Protein AF-A0A3D3IWF7-F1 (afdb_monomer_lite)

Foldseek 3Di:
DVVVVVVVVVVVLVVLQVVLLPDQLVVLLQVQLVVQLVVVCVDPCVVVQLVVCCVPPVVPNVCSNVVSSNVRSNVRNCSSNVSVVVQLVVVHRVRDDDDPPVVVVVVCVVVVHDDDD

pLDDT: mean 93.27, std 8.04,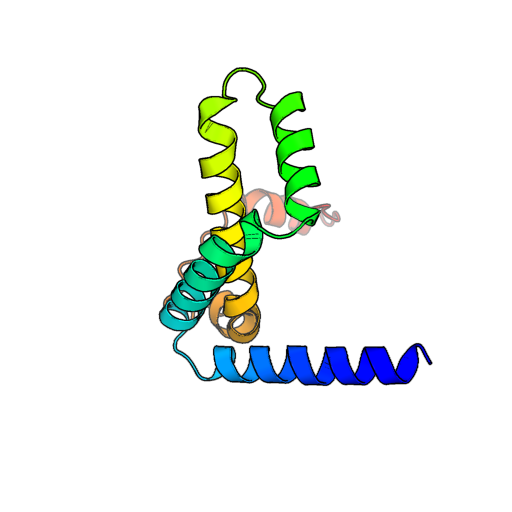 range [57.75, 98.75]

Sequence (117 aa):
MQSLSNILVFILVRTIFFVFEMMPLRMASDVGGFLLKNIGPLLPISKVARDNLQKILPERAQEHGKIIRGMWENFGRTFAEYPHLKGIAAGKAGAKVEIIGLENFHTFRDMGKGGLV

Secondary structure (DSSP, 8-state):
-HHHHHHHHHHHHHHHHHHHHTS-HHHHHHHHHHHHHHHGGGSTTHHHHHHHHHHH-GGGGGGHHHHHHHHHHHHHHHHHHGGGHHHHHTT-TT-----TTHHHHHHHHHTT-----

Radius of gyration: 18.75 Å; chains: 1; bounding box: 45×39×46 Å

Structure (mmCIF, N/CA/C/O backbone):
data_AF-A0A3D3IWF7-F1
#
_entry.id   AF-A0A3D3IWF7-F1
#
loop_
_atom_site.group_PDB
_atom_site.id
_atom_site.type_symbol
_atom_site.label_atom_id
_atom_site.label_alt_id
_atom_site.label_comp_id
_atom_site.label_asym_id
_atom_site.label_entity_id
_atom_site.label_seq_id
_atom_site.pdbx_PDB_ins_code
_atom_site.Cartn_x
_atom_site.Cartn_y
_atom_site.Cartn_z
_atom_site.occupancy
_atom_site.B_iso_or_equiv
_atom_site.auth_seq_id
_atom_site.auth_comp_id
_atom_site.auth_asym_id
_atom_site.auth_atom_id
_atom_site.pdbx_PDB_model_num
ATOM 1 N N . MET A 1 1 ? 23.503 1.473 20.267 1.00 57.75 1 MET A N 1
ATOM 2 C CA . MET A 1 1 ? 22.355 0.535 20.338 1.00 57.75 1 MET A CA 1
ATOM 3 C C . MET A 1 1 ? 21.420 0.599 19.128 1.00 57.75 1 MET A C 1
ATOM 5 O O . MET A 1 1 ? 20.940 -0.453 18.733 1.00 57.75 1 MET A O 1
ATOM 9 N N . GLN A 1 2 ? 21.183 1.762 18.500 1.00 64.62 2 GLN A N 1
ATOM 10 C CA . GLN A 1 2 ? 20.319 1.842 17.305 1.00 64.62 2 GLN A CA 1
ATOM 11 C C . GLN A 1 2 ? 20.856 1.051 16.091 1.00 64.62 2 GLN A C 1
ATOM 13 O O . GLN A 1 2 ? 20.067 0.443 15.377 1.00 64.62 2 GLN A O 1
ATOM 18 N N . SER A 1 3 ? 22.180 0.964 15.887 1.00 73.62 3 SER A N 1
ATOM 19 C CA . SER A 1 3 ? 22.739 0.250 14.722 1.00 73.62 3 SER A CA 1
ATOM 20 C C . SER A 1 3 ? 22.496 -1.265 14.745 1.00 73.62 3 SER A C 1
ATOM 22 O O . SER A 1 3 ? 22.166 -1.831 13.710 1.00 73.62 3 SER A O 1
ATOM 24 N N . LEU A 1 4 ? 22.595 -1.919 15.910 1.00 80.81 4 LEU A N 1
ATOM 25 C CA . LEU A 1 4 ? 22.392 -3.369 16.029 1.00 80.81 4 LEU A CA 1
ATOM 26 C C . LEU A 1 4 ? 20.927 -3.755 15.767 1.00 80.81 4 LEU A C 1
ATOM 28 O O . LEU A 1 4 ? 20.662 -4.707 15.041 1.00 80.81 4 LEU A O 1
ATOM 32 N N . SER A 1 5 ? 19.982 -2.967 16.292 1.00 88.00 5 SER A N 1
ATOM 33 C CA . SER A 1 5 ? 18.548 -3.134 16.015 1.00 88.00 5 SER A CA 1
ATOM 34 C C . SER A 1 5 ? 18.243 -2.984 14.520 1.00 88.00 5 SER A C 1
ATOM 36 O O . SER A 1 5 ? 17.556 -3.817 13.934 1.00 88.00 5 SER A O 1
ATOM 38 N N . ASN A 1 6 ? 18.832 -1.976 13.871 1.00 93.00 6 ASN A N 1
ATOM 39 C CA . ASN A 1 6 ? 18.633 -1.742 12.441 1.00 93.00 6 ASN A CA 1
ATOM 40 C C . ASN A 1 6 ? 19.187 -2.887 11.583 1.00 93.00 6 ASN A C 1
ATOM 42 O O . ASN A 1 6 ? 18.551 -3.270 10.605 1.00 93.00 6 ASN A O 1
ATOM 46 N N . ILE A 1 7 ? 20.333 -3.464 11.959 1.00 95.69 7 ILE A N 1
ATOM 47 C CA . ILE A 1 7 ? 20.902 -4.632 11.271 1.00 95.69 7 ILE A CA 1
ATOM 48 C C . ILE A 1 7 ? 19.968 -5.839 11.400 1.00 95.69 7 ILE A C 1
ATOM 50 O O . ILE A 1 7 ? 19.719 -6.524 10.411 1.00 95.69 7 ILE A O 1
ATOM 54 N N . LEU A 1 8 ? 19.401 -6.080 12.585 1.00 95.88 8 LEU A N 1
ATOM 55 C CA . LEU A 1 8 ? 18.447 -7.174 12.788 1.00 95.88 8 LEU A CA 1
ATOM 56 C C . LEU A 1 8 ? 17.179 -6.988 11.948 1.00 95.88 8 LEU A C 1
ATOM 58 O O . LEU A 1 8 ? 16.755 -7.921 11.267 1.00 95.88 8 LEU A O 1
ATOM 62 N N . VAL A 1 9 ? 16.607 -5.781 11.943 1.00 95.38 9 VAL A N 1
ATOM 63 C CA . VAL A 1 9 ? 15.442 -5.453 11.105 1.00 95.38 9 VAL A CA 1
ATOM 64 C C . VAL A 1 9 ? 15.775 -5.627 9.625 1.00 95.38 9 VAL A C 1
ATOM 66 O O . VAL A 1 9 ? 14.990 -6.219 8.889 1.00 95.38 9 VAL A O 1
ATOM 69 N N . PHE A 1 10 ? 16.951 -5.173 9.189 1.00 96.00 10 PHE A N 1
ATOM 70 C CA . PHE A 1 10 ? 17.409 -5.343 7.814 1.00 96.00 10 PHE A CA 1
ATOM 71 C C . PHE A 1 10 ? 17.496 -6.822 7.419 1.00 96.00 10 PHE A C 1
ATOM 73 O O . PHE A 1 10 ? 16.938 -7.209 6.393 1.00 96.00 10 PHE A O 1
ATOM 80 N N . ILE A 1 11 ? 18.145 -7.656 8.239 1.00 97.44 11 ILE A N 1
ATOM 81 C CA . ILE A 1 11 ? 18.274 -9.098 7.987 1.00 97.44 11 ILE A CA 1
ATOM 82 C C . ILE A 1 11 ? 16.889 -9.748 7.912 1.00 97.44 11 ILE A C 1
ATOM 84 O O . ILE A 1 11 ? 16.620 -10.522 6.990 1.00 97.44 11 ILE A O 1
ATOM 88 N N . LEU A 1 12 ? 15.992 -9.405 8.839 1.00 96.62 12 LEU A N 1
ATOM 89 C CA . LEU A 1 12 ? 14.627 -9.921 8.863 1.00 96.62 12 LEU A CA 1
ATOM 90 C C . LEU A 1 12 ? 13.869 -9.564 7.578 1.00 96.62 12 LEU A C 1
ATOM 92 O O . LEU A 1 12 ? 13.359 -10.455 6.899 1.00 96.62 12 LEU A O 1
ATOM 96 N N . VAL A 1 13 ? 13.832 -8.282 7.208 1.00 96.25 13 VAL A N 1
ATOM 97 C CA . VAL A 1 13 ? 13.129 -7.815 6.002 1.00 96.25 13 VAL A CA 1
ATOM 98 C C . VAL A 1 13 ? 13.738 -8.433 4.746 1.00 96.25 13 VAL A C 1
ATOM 100 O O . VAL A 1 13 ? 13.003 -8.917 3.888 1.00 96.25 13 VAL A O 1
ATOM 103 N N . ARG A 1 14 ? 15.073 -8.494 4.651 1.00 97.06 14 ARG A N 1
ATOM 104 C CA . ARG A 1 14 ? 15.767 -9.101 3.507 1.00 97.06 14 ARG A CA 1
ATOM 105 C C . ARG A 1 14 ? 15.431 -10.581 3.352 1.00 97.06 14 ARG A C 1
ATOM 107 O O . ARG A 1 14 ? 15.289 -11.042 2.219 1.00 97.06 14 ARG A O 1
ATOM 114 N N . THR A 1 15 ? 15.299 -11.298 4.467 1.00 98.06 15 THR A N 1
ATOM 115 C CA . THR A 1 15 ? 14.922 -12.717 4.491 1.00 98.06 15 THR A CA 1
ATOM 116 C C . THR A 1 15 ? 13.476 -12.900 4.046 1.00 98.06 15 THR A C 1
ATOM 118 O O . THR A 1 15 ? 13.201 -13.737 3.192 1.00 98.06 15 THR A O 1
ATOM 121 N N . ILE A 1 16 ? 12.554 -12.077 4.553 1.00 97.69 16 ILE A N 1
ATOM 122 C CA . ILE A 1 16 ? 11.148 -12.106 4.126 1.00 97.69 16 ILE A CA 1
ATOM 123 C C . ILE A 1 16 ? 11.032 -11.812 2.622 1.00 97.69 16 ILE A C 1
ATOM 125 O O . ILE A 1 16 ? 10.326 -12.516 1.904 1.00 97.69 16 ILE A O 1
ATOM 129 N N . PHE A 1 17 ? 11.764 -10.813 2.122 1.00 97.69 17 PHE A N 1
ATOM 130 C CA . PHE A 1 17 ? 11.792 -10.482 0.696 1.00 97.69 17 PHE A CA 1
ATOM 131 C C . PHE A 1 17 ? 12.359 -11.613 -0.150 1.00 97.69 17 PHE A C 1
ATOM 133 O O . PHE A 1 17 ? 11.794 -11.914 -1.193 1.00 97.69 17 PHE A O 1
ATOM 140 N N . PHE A 1 18 ? 13.425 -12.268 0.312 1.00 97.94 18 PHE A N 1
ATOM 141 C CA . PHE A 1 18 ? 13.979 -13.432 -0.372 1.00 97.94 18 PHE A CA 1
ATOM 142 C C . PHE A 1 18 ? 12.948 -14.563 -0.491 1.00 97.94 18 PHE A C 1
ATOM 144 O O . PHE A 1 18 ? 12.787 -15.143 -1.560 1.00 97.94 18 PHE A O 1
ATOM 151 N N . VAL A 1 19 ? 12.189 -14.831 0.575 1.00 98.31 19 VAL A N 1
ATOM 152 C CA . VAL A 1 19 ? 11.118 -15.839 0.560 1.00 98.31 19 VAL A CA 1
ATOM 153 C C . VAL A 1 19 ? 10.032 -15.491 -0.464 1.00 98.31 19 VAL A C 1
ATOM 155 O O . VAL A 1 19 ? 9.613 -16.368 -1.216 1.00 98.31 19 VAL A O 1
ATOM 158 N N . PHE A 1 20 ? 9.598 -14.229 -0.543 1.00 98.00 20 PHE A N 1
ATOM 159 C CA . PHE A 1 20 ? 8.617 -13.803 -1.549 1.00 98.00 20 PHE A CA 1
ATOM 160 C C . PHE A 1 20 ? 9.170 -13.799 -2.978 1.00 98.00 20 PHE A C 1
ATOM 162 O O . PHE A 1 20 ? 8.434 -14.115 -3.910 1.00 98.00 20 PHE A O 1
ATOM 169 N N . GLU A 1 21 ? 10.448 -13.471 -3.161 1.00 96.19 21 GLU A N 1
ATOM 170 C CA . GLU A 1 21 ? 11.138 -13.489 -4.457 1.00 96.19 21 GLU A CA 1
ATOM 171 C C . GLU A 1 21 ? 11.202 -14.905 -5.053 1.00 96.19 21 GLU A C 1
ATOM 173 O O . GLU A 1 21 ? 11.091 -15.072 -6.265 1.00 96.19 21 GLU A O 1
ATOM 178 N N . MET A 1 22 ? 11.306 -15.936 -4.207 1.00 97.25 22 MET A N 1
ATOM 179 C CA . MET A 1 22 ? 11.300 -17.341 -4.636 1.00 97.25 22 MET A CA 1
ATOM 180 C C . MET A 1 22 ? 9.919 -17.860 -5.077 1.00 97.25 22 MET A C 1
ATOM 182 O O . MET A 1 22 ? 9.835 -18.928 -5.685 1.00 97.25 22 MET A O 1
ATOM 186 N N . MET A 1 23 ? 8.832 -17.150 -4.769 1.00 96.44 23 MET A N 1
ATOM 187 C CA . MET A 1 23 ? 7.472 -17.538 -5.159 1.00 96.44 23 MET A CA 1
ATOM 188 C C . MET A 1 23 ? 7.088 -16.924 -6.515 1.00 96.44 23 MET A C 1
ATOM 190 O O . MET A 1 23 ? 7.521 -15.819 -6.832 1.00 96.44 23 MET A O 1
ATOM 194 N N . PRO A 1 24 ? 6.197 -17.552 -7.307 1.00 94.94 24 PRO A N 1
ATOM 195 C CA . PRO A 1 24 ? 5.561 -16.869 -8.433 1.00 94.94 24 PRO A CA 1
ATOM 196 C C . PRO A 1 24 ? 4.813 -15.609 -7.969 1.00 94.94 24 PRO A C 1
ATOM 198 O O . PRO A 1 24 ? 4.147 -15.651 -6.933 1.00 94.94 24 PRO A O 1
ATOM 201 N N . LEU A 1 25 ? 4.839 -14.531 -8.765 1.00 94.25 25 LEU A N 1
ATOM 202 C CA . LEU A 1 25 ? 4.245 -13.224 -8.426 1.00 94.25 25 LEU A CA 1
ATOM 203 C C . LEU A 1 25 ? 2.848 -13.335 -7.792 1.00 94.25 25 LEU A C 1
ATOM 205 O O . LEU A 1 25 ? 2.595 -12.788 -6.721 1.00 94.25 25 LEU A O 1
ATOM 209 N N . ARG A 1 26 ? 1.939 -14.077 -8.436 1.00 94.19 26 ARG A N 1
ATOM 210 C CA . ARG A 1 26 ? 0.559 -14.219 -7.955 1.00 94.19 26 ARG A CA 1
ATOM 211 C C . ARG A 1 26 ? 0.477 -14.918 -6.598 1.00 94.19 26 ARG A C 1
ATOM 213 O O . ARG A 1 26 ? -0.302 -14.504 -5.749 1.00 94.19 26 ARG A O 1
ATOM 220 N N . MET A 1 27 ? 1.307 -15.937 -6.384 1.00 97.00 27 MET A N 1
ATOM 221 C CA . MET A 1 27 ? 1.375 -16.642 -5.106 1.00 97.00 27 MET A CA 1
ATOM 222 C C . MET A 1 27 ? 1.942 -15.735 -4.010 1.00 97.00 27 MET A C 1
ATOM 224 O O . MET A 1 27 ? 1.368 -15.685 -2.926 1.00 97.00 27 MET A O 1
ATOM 228 N N . ALA A 1 28 ? 3.013 -14.984 -4.295 1.00 97.12 28 ALA A N 1
ATOM 229 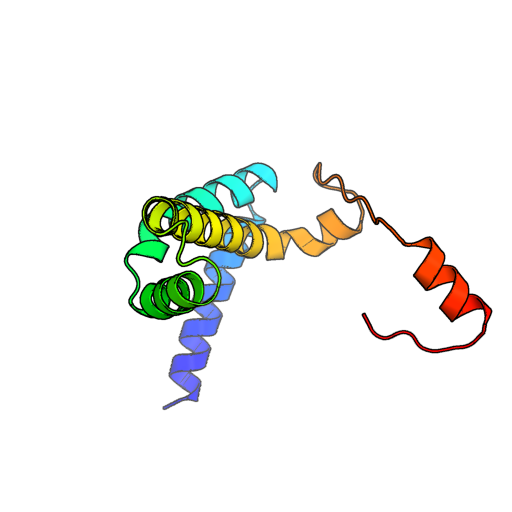C CA . ALA A 1 28 ? 3.565 -14.009 -3.355 1.00 97.12 28 ALA A CA 1
ATOM 230 C C . ALA A 1 28 ? 2.498 -12.982 -2.935 1.00 97.12 28 ALA A C 1
ATOM 232 O O . ALA A 1 28 ? 2.274 -12.783 -1.741 1.00 97.12 28 ALA A O 1
ATOM 233 N N . SER A 1 29 ? 1.783 -12.411 -3.912 1.00 97.12 29 SER A N 1
ATOM 234 C CA . SER A 1 29 ? 0.672 -11.478 -3.688 1.00 97.12 29 SER A CA 1
ATOM 235 C C . SER A 1 29 ? -0.411 -12.091 -2.796 1.00 97.12 29 SER A C 1
ATOM 237 O O . SER A 1 29 ? -0.749 -11.530 -1.753 1.00 97.12 29 SER A O 1
ATOM 239 N N . ASP A 1 30 ? -0.924 -13.274 -3.146 1.00 98.12 30 ASP A N 1
ATOM 240 C CA . ASP A 1 30 ? -2.004 -13.924 -2.397 1.00 98.12 30 ASP A CA 1
ATOM 241 C C . ASP A 1 30 ? -1.595 -14.272 -0.957 1.00 98.12 30 ASP A C 1
ATOM 243 O O . ASP A 1 30 ? -2.372 -14.042 -0.027 1.00 98.12 30 ASP A O 1
ATOM 247 N N . VAL A 1 31 ? -0.365 -14.756 -0.747 1.00 98.50 31 VAL A N 1
ATOM 248 C CA . VAL A 1 31 ? 0.166 -15.052 0.593 1.00 98.50 31 VAL A CA 1
ATOM 249 C C . VAL A 1 31 ? 0.324 -13.771 1.411 1.00 98.50 31 VAL A C 1
ATOM 251 O O . VAL A 1 31 ? -0.160 -13.708 2.543 1.00 98.50 31 VAL A O 1
ATOM 254 N N . GLY A 1 32 ? 0.954 -12.735 0.851 1.00 98.44 32 GLY A N 1
ATOM 255 C CA . GLY A 1 32 ? 1.137 -11.451 1.530 1.00 98.44 32 GLY A CA 1
ATOM 256 C C . GLY A 1 32 ? -0.197 -10.817 1.923 1.00 98.44 32 GLY A C 1
ATOM 257 O O . GLY A 1 32 ? -0.391 -10.419 3.076 1.00 98.44 32 GLY A O 1
ATOM 258 N N . GLY A 1 33 ? -1.150 -10.803 0.987 1.00 98.62 33 GLY A N 1
ATOM 259 C CA . GLY A 1 33 ? -2.504 -10.314 1.213 1.00 98.62 33 GLY A CA 1
ATOM 260 C C . GLY A 1 33 ? -3.231 -11.099 2.296 1.00 98.62 33 GLY A C 1
ATOM 261 O O . GLY A 1 33 ? -3.771 -10.499 3.224 1.00 98.62 33 GLY A O 1
ATOM 262 N N . PHE A 1 34 ? -3.201 -12.433 2.238 1.00 98.69 34 PHE A N 1
ATOM 263 C CA . PHE A 1 34 ? -3.819 -13.284 3.253 1.00 98.69 34 PHE A CA 1
ATOM 264 C C . PHE A 1 34 ? -3.231 -13.042 4.649 1.00 98.69 34 PHE A C 1
ATOM 266 O O . PHE A 1 34 ? -3.988 -12.877 5.608 1.00 98.69 34 PHE A O 1
ATOM 273 N N . LEU A 1 35 ? -1.905 -12.981 4.783 1.00 98.38 35 LEU A N 1
ATOM 274 C CA . LEU A 1 35 ? -1.250 -12.783 6.077 1.00 98.38 35 LEU A CA 1
ATOM 275 C C . LEU A 1 35 ? -1.635 -11.436 6.697 1.00 98.38 35 LEU A C 1
ATOM 277 O O . LEU A 1 35 ? -2.156 -11.392 7.817 1.00 98.38 35 LEU A O 1
ATOM 281 N N . LEU A 1 36 ? -1.443 -10.331 5.969 1.00 98.25 36 LEU A N 1
ATOM 282 C CA . LEU A 1 36 ? -1.672 -9.005 6.545 1.00 98.25 36 LEU A CA 1
ATOM 283 C C . LEU A 1 36 ? -3.152 -8.679 6.716 1.00 98.25 36 LEU A C 1
ATOM 285 O O . LEU A 1 36 ? -3.511 -8.033 7.695 1.00 98.25 36 LEU A O 1
ATOM 289 N N . LYS A 1 37 ? -4.038 -9.212 5.873 1.00 98.25 37 LYS A N 1
ATOM 290 C CA . LYS A 1 37 ? -5.491 -9.139 6.078 1.00 98.25 37 LYS A CA 1
ATOM 291 C C . LYS A 1 37 ? -5.945 -9.683 7.435 1.00 98.25 37 LYS A C 1
ATOM 293 O O . LYS A 1 37 ? -6.948 -9.210 7.968 1.00 98.25 37 LYS A O 1
ATOM 298 N N . ASN A 1 38 ? -5.274 -10.714 7.952 1.00 98.06 38 ASN A N 1
ATOM 299 C CA . ASN A 1 38 ? -5.631 -11.357 9.218 1.00 98.06 38 ASN A CA 1
ATOM 300 C C . ASN A 1 38 ? -4.881 -10.748 10.414 1.00 98.06 38 ASN A C 1
ATOM 302 O O . ASN A 1 38 ? -5.478 -10.570 11.471 1.00 98.06 38 ASN A O 1
ATOM 306 N N . ILE A 1 39 ? -3.603 -10.394 10.247 1.00 97.94 39 ILE A N 1
ATOM 307 C CA . ILE A 1 39 ? -2.760 -9.864 11.332 1.00 97.94 39 ILE A CA 1
ATOM 308 C C . ILE A 1 39 ? -2.940 -8.349 11.490 1.00 97.94 39 ILE A C 1
ATOM 310 O O . ILE A 1 39 ? -3.100 -7.838 12.596 1.00 97.94 39 ILE A O 1
ATOM 314 N N . GLY A 1 40 ? -2.943 -7.623 10.376 1.00 97.50 40 GLY A N 1
ATOM 315 C CA . GLY A 1 40 ? -2.919 -6.166 10.318 1.00 97.50 40 GLY A CA 1
ATOM 316 C C . GLY A 1 40 ? -4.013 -5.469 11.133 1.00 97.50 40 GLY A C 1
ATOM 317 O O . GLY A 1 40 ? -3.681 -4.616 11.961 1.00 97.50 40 GLY A O 1
ATOM 318 N N . PRO A 1 41 ? -5.304 -5.841 10.998 1.00 97.88 41 PRO A N 1
ATOM 319 C CA . PRO A 1 41 ? -6.391 -5.213 11.756 1.00 97.88 41 PRO A CA 1
ATOM 320 C C . PRO A 1 41 ? -6.237 -5.287 13.284 1.00 97.88 41 PRO A C 1
ATOM 322 O O . PRO A 1 41 ? -6.797 -4.443 13.992 1.00 97.88 41 PRO A O 1
ATOM 325 N N . LEU A 1 42 ? -5.474 -6.269 13.782 1.00 97.31 42 LEU A N 1
ATOM 326 C CA . LEU A 1 42 ? -5.191 -6.476 15.205 1.00 97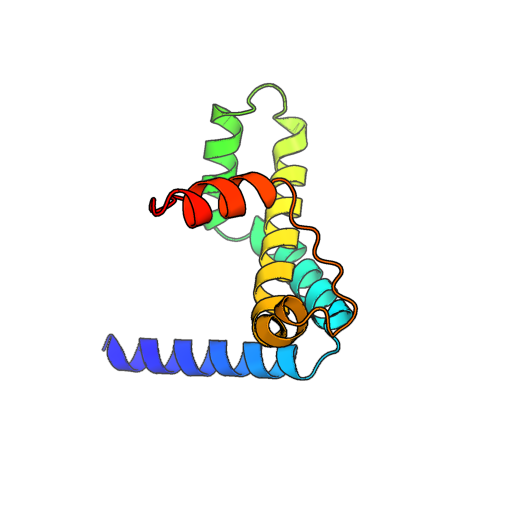.31 42 LEU A CA 1
ATOM 327 C C . LEU A 1 42 ? -4.035 -5.599 15.712 1.00 97.31 42 LEU A C 1
ATOM 329 O O . LEU A 1 42 ? -3.902 -5.396 16.917 1.00 97.31 42 LEU A O 1
ATOM 333 N N . LEU A 1 43 ? -3.208 -5.054 14.815 1.00 97.31 43 LEU A N 1
ATOM 334 C CA . LEU A 1 43 ? -2.088 -4.197 15.191 1.00 97.31 43 LEU A CA 1
ATOM 335 C C . LEU A 1 43 ? -2.584 -2.837 15.717 1.00 97.31 43 LEU A C 1
ATOM 337 O O . LEU A 1 43 ? -3.512 -2.262 15.138 1.00 97.31 43 LEU A O 1
ATOM 341 N N . PRO A 1 44 ? -1.932 -2.250 16.744 1.00 97.12 44 PRO A N 1
ATOM 342 C CA . PRO A 1 44 ? -2.330 -0.957 17.311 1.00 97.12 44 PRO A CA 1
ATOM 343 C C . PRO A 1 44 ? -2.418 0.177 16.284 1.00 97.12 44 PRO A C 1
ATOM 345 O O . PRO A 1 44 ? -3.301 1.030 16.377 1.00 97.12 44 PRO A O 1
ATOM 348 N N . ILE A 1 45 ? -1.556 0.152 15.260 1.00 96.56 45 ILE A N 1
ATOM 349 C CA . ILE A 1 45 ? -1.535 1.153 14.185 1.00 96.56 45 ILE A CA 1
ATOM 350 C C . ILE A 1 45 ? -2.852 1.207 13.392 1.00 96.56 45 ILE A C 1
ATOM 352 O O . ILE A 1 45 ? -3.203 2.256 12.856 1.00 96.56 45 ILE A O 1
ATOM 356 N N . SER A 1 46 ? -3.654 0.134 13.403 1.00 97.81 46 SER A N 1
ATOM 357 C CA . SER A 1 46 ? -4.997 0.124 12.805 1.00 97.81 46 SER A CA 1
ATOM 358 C C . SER A 1 46 ? -5.956 1.130 13.444 1.00 97.81 46 SER A C 1
ATOM 360 O O . SER A 1 46 ? -6.969 1.465 12.834 1.00 97.81 46 SER A O 1
ATOM 362 N N . LYS A 1 47 ? -5.653 1.649 14.644 1.00 97.75 47 LYS A N 1
ATOM 363 C CA . LYS A 1 47 ? -6.404 2.762 15.235 1.00 97.75 47 LYS A CA 1
ATOM 364 C C . LYS A 1 47 ? -6.371 4.007 14.344 1.00 97.75 47 LYS A C 1
ATOM 366 O O . LYS A 1 47 ? -7.412 4.617 14.155 1.00 97.75 47 LYS A O 1
ATOM 371 N N . VAL A 1 48 ? -5.232 4.315 13.722 1.00 98.00 48 VAL A N 1
ATOM 372 C CA . VAL A 1 48 ? -5.101 5.478 12.827 1.00 98.00 48 VAL A CA 1
ATOM 373 C C . VAL A 1 48 ? -6.063 5.365 11.643 1.00 98.00 48 VAL A C 1
ATOM 375 O O . VAL A 1 48 ? -6.734 6.330 11.290 1.00 98.00 48 VAL A O 1
ATOM 378 N N . ALA A 1 49 ? -6.191 4.168 11.064 1.00 97.50 49 ALA A N 1
ATOM 379 C CA . ALA A 1 49 ? -7.131 3.930 9.97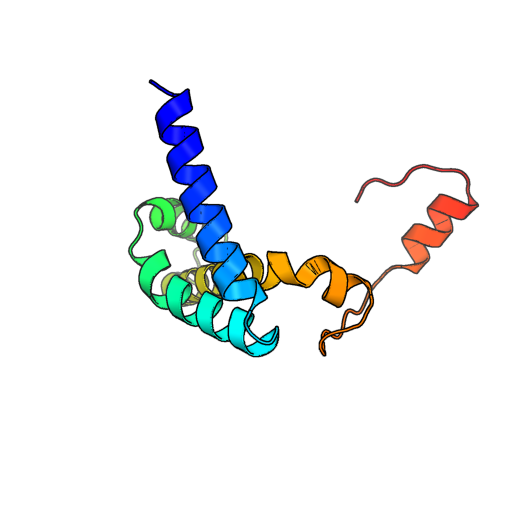4 1.00 97.50 49 ALA A CA 1
ATOM 380 C C . ALA A 1 49 ? -8.595 4.101 10.421 1.00 97.50 49 ALA A C 1
ATOM 382 O O . ALA A 1 49 ? -9.382 4.696 9.689 1.00 97.50 49 ALA A O 1
ATOM 383 N N . ARG A 1 50 ? -8.955 3.642 11.630 1.00 97.69 50 ARG A N 1
ATOM 384 C CA . ARG A 1 50 ? -10.300 3.860 12.203 1.00 97.69 50 ARG A CA 1
ATOM 385 C C . ARG A 1 50 ? -10.583 5.344 12.406 1.00 97.69 50 ARG A C 1
ATOM 387 O O . ARG A 1 50 ? -11.613 5.825 11.948 1.00 97.69 50 ARG A O 1
ATOM 394 N N . ASP A 1 51 ? -9.656 6.059 13.036 1.00 98.12 51 ASP A N 1
ATOM 395 C CA . ASP A 1 51 ? -9.804 7.484 13.338 1.00 98.12 51 ASP A CA 1
ATOM 396 C C . ASP A 1 51 ? -9.924 8.314 12.046 1.00 98.12 51 ASP A C 1
ATOM 398 O O . ASP A 1 51 ? -10.691 9.274 11.988 1.00 98.12 51 ASP A O 1
ATOM 402 N N . ASN A 1 52 ? -9.206 7.932 10.983 1.00 98.25 52 ASN A N 1
ATOM 403 C CA . ASN A 1 52 ? -9.341 8.562 9.671 1.00 98.25 52 ASN A CA 1
ATOM 404 C C . ASN A 1 52 ? -10.710 8.277 9.050 1.00 98.25 52 ASN A C 1
ATOM 406 O O . ASN A 1 52 ? -11.390 9.218 8.651 1.00 98.25 52 ASN A O 1
ATOM 410 N N . LEU A 1 53 ? -11.149 7.014 9.010 1.00 98.25 53 LEU A N 1
ATOM 411 C CA . LEU A 1 53 ? -12.442 6.638 8.428 1.00 98.25 53 LEU A CA 1
ATOM 412 C C . LEU A 1 53 ? -13.630 7.280 9.149 1.00 98.25 53 LEU A C 1
ATOM 414 O O . LEU A 1 53 ? -14.590 7.670 8.495 1.00 98.25 53 LEU A O 1
ATOM 418 N N . GLN A 1 54 ? -13.548 7.464 10.467 1.00 98.00 54 GLN A N 1
ATOM 419 C CA . GLN A 1 54 ? -14.549 8.217 11.228 1.00 98.00 54 GLN A CA 1
ATOM 420 C C . GLN A 1 54 ? -14.667 9.677 10.781 1.00 98.00 54 GLN A C 1
ATOM 422 O O . GLN A 1 54 ? -15.752 10.243 10.854 1.00 98.00 54 GLN A O 1
ATOM 427 N N . LYS A 1 55 ? -13.575 10.286 10.309 1.00 98.12 55 LYS A N 1
ATOM 428 C CA . LYS A 1 55 ? -13.569 11.674 9.829 1.00 98.12 55 LYS A CA 1
ATOM 429 C C . LYS A 1 55 ? -14.025 11.791 8.379 1.00 98.12 55 LYS A C 1
ATOM 431 O O . LYS A 1 55 ? -14.736 12.732 8.055 1.00 98.12 55 LYS A O 1
ATOM 436 N N . ILE A 1 56 ? -13.585 10.873 7.513 1.00 97.75 56 ILE A N 1
ATOM 437 C CA . ILE A 1 56 ? -13.790 10.990 6.058 1.00 97.75 56 ILE A CA 1
ATOM 438 C C . ILE A 1 56 ? -15.020 10.244 5.534 1.00 97.75 56 ILE A C 1
ATOM 440 O O . ILE A 1 56 ? -15.524 10.605 4.479 1.00 97.75 56 ILE A O 1
ATOM 444 N N . LEU A 1 57 ? -15.474 9.200 6.236 1.00 97.12 57 LEU A N 1
ATOM 445 C CA . LEU A 1 57 ? -16.617 8.357 5.860 1.00 97.12 57 LEU A CA 1
ATOM 446 C C . LEU A 1 57 ? -17.494 8.024 7.088 1.00 97.12 57 LEU A C 1
ATOM 448 O O . LEU A 1 57 ? -17.729 6.838 7.373 1.00 97.12 57 LEU A O 1
ATOM 452 N N . PRO A 1 58 ? -17.940 9.026 7.873 1.00 96.88 58 PRO A N 1
ATOM 453 C CA . PRO A 1 58 ? -18.738 8.795 9.080 1.00 96.88 58 PRO A CA 1
ATOM 454 C C . PRO A 1 58 ? -20.042 8.027 8.804 1.00 96.88 58 PRO A C 1
ATOM 456 O O . PRO A 1 58 ? -20.458 7.201 9.614 1.00 96.88 58 PRO A O 1
ATOM 459 N N . GLU A 1 59 ? -20.660 8.235 7.643 1.00 97.62 59 GLU A N 1
ATOM 460 C CA . GLU A 1 59 ? -21.910 7.600 7.216 1.00 97.62 59 GLU A CA 1
ATOM 461 C C . GLU A 1 59 ? -21.773 6.096 6.915 1.00 97.62 59 GLU A C 1
ATOM 463 O O . GLU A 1 59 ? -22.771 5.377 6.836 1.00 97.62 59 GLU A O 1
ATOM 468 N N . ARG A 1 60 ? -20.536 5.597 6.784 1.00 96.06 60 ARG A N 1
ATOM 469 C CA . ARG A 1 60 ? -20.225 4.186 6.503 1.00 96.06 60 ARG A CA 1
ATOM 470 C C . ARG A 1 60 ? -19.584 3.460 7.682 1.00 96.06 60 ARG A C 1
ATOM 472 O O . ARG A 1 60 ? -18.806 2.530 7.476 1.00 96.06 60 ARG A O 1
ATOM 479 N N . ALA A 1 61 ? -19.900 3.854 8.914 1.00 96.56 61 ALA A N 1
ATOM 480 C CA . ALA A 1 61 ? -19.305 3.286 10.128 1.00 96.56 61 ALA A CA 1
ATOM 481 C C . ALA A 1 61 ? -19.325 1.743 10.166 1.00 96.56 61 ALA A C 1
ATOM 483 O O . ALA A 1 61 ? -18.315 1.112 10.485 1.00 96.56 61 ALA A O 1
ATOM 484 N N . GLN A 1 62 ? -20.434 1.120 9.753 1.00 97.44 62 GLN A N 1
ATOM 485 C CA . GLN A 1 62 ? -20.570 -0.340 9.665 1.00 97.44 62 GLN A CA 1
ATOM 486 C C . GLN A 1 62 ? -19.589 -1.011 8.681 1.00 97.44 62 GLN A C 1
ATOM 488 O O . GLN A 1 62 ? -19.269 -2.189 8.834 1.00 97.44 62 GLN A O 1
ATOM 493 N N . GLU A 1 63 ? -19.071 -0.284 7.687 1.00 98.06 63 GLU A N 1
ATOM 494 C CA . GLU A 1 63 ? -18.136 -0.809 6.684 1.00 98.06 63 GLU A CA 1
ATOM 495 C C . GLU A 1 63 ? -16.667 -0.632 7.079 1.00 98.06 63 GLU A C 1
ATOM 497 O O . GLU A 1 63 ? -15.795 -1.267 6.479 1.00 98.06 63 GLU A O 1
ATOM 502 N N . HIS A 1 64 ? -16.357 0.186 8.092 1.00 97.81 64 HIS A N 1
ATOM 503 C CA . HIS A 1 64 ? -14.974 0.550 8.429 1.00 97.81 64 HIS A CA 1
ATOM 504 C C . HIS A 1 64 ? -14.087 -0.671 8.676 1.00 97.81 64 HIS A C 1
ATOM 506 O O . HIS A 1 64 ? -12.964 -0.729 8.181 1.00 97.81 64 HIS A O 1
ATOM 512 N N . GLY A 1 65 ? -14.601 -1.692 9.370 1.00 97.81 65 GLY A N 1
ATOM 513 C CA . GLY A 1 65 ? -13.864 -2.938 9.600 1.00 97.81 65 GLY A CA 1
ATOM 514 C C . GLY A 1 65 ? -13.496 -3.667 8.301 1.00 97.81 65 GLY A C 1
ATOM 515 O O . GLY A 1 65 ? -12.373 -4.154 8.159 1.00 97.81 65 GLY A O 1
ATOM 516 N N . LYS A 1 66 ? -14.408 -3.690 7.321 1.00 98.25 66 LYS A N 1
ATOM 517 C CA . LYS A 1 66 ? -14.168 -4.280 5.996 1.00 98.25 66 LYS A CA 1
ATOM 518 C C . LYS A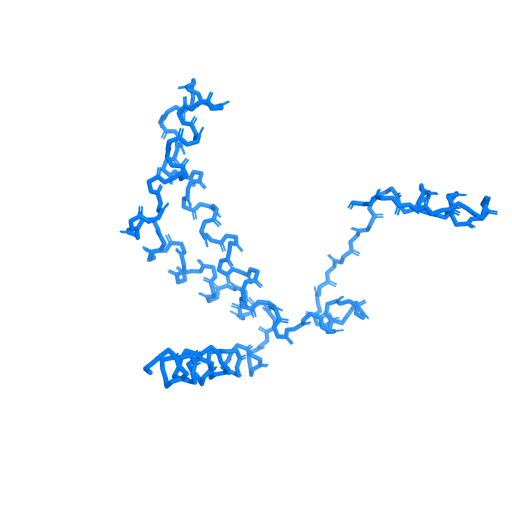 1 66 ? -13.147 -3.462 5.206 1.00 98.25 66 LYS A C 1
ATOM 520 O O . LYS A 1 66 ? -12.248 -4.050 4.610 1.00 98.25 66 LYS A O 1
ATOM 525 N N . ILE A 1 67 ? -13.253 -2.133 5.242 1.00 98.25 67 ILE A N 1
ATOM 526 C CA . ILE A 1 67 ? -12.317 -1.224 4.566 1.00 98.25 67 ILE A CA 1
ATOM 527 C C . ILE A 1 67 ? -10.905 -1.397 5.133 1.00 98.25 67 ILE A C 1
ATOM 529 O O . ILE A 1 67 ? -9.965 -1.605 4.373 1.00 98.25 67 ILE A O 1
ATOM 533 N N . ILE A 1 68 ? -10.751 -1.407 6.460 1.00 98.38 68 ILE A N 1
ATOM 534 C CA . ILE A 1 68 ? -9.453 -1.608 7.123 1.00 98.38 68 ILE A CA 1
ATOM 535 C C . ILE A 1 68 ? -8.874 -2.980 6.781 1.00 98.38 68 ILE A C 1
ATOM 537 O O . ILE A 1 68 ? -7.684 -3.102 6.500 1.00 98.38 68 ILE A O 1
ATOM 541 N N . ARG A 1 69 ? -9.709 -4.023 6.765 1.00 98.56 69 ARG A N 1
ATOM 542 C CA . ARG A 1 69 ? -9.277 -5.363 6.366 1.00 98.56 69 ARG A CA 1
ATOM 543 C C . ARG A 1 69 ? -8.799 -5.403 4.909 1.00 98.56 69 ARG A C 1
ATOM 545 O O . ARG A 1 69 ? -7.782 -6.033 4.635 1.00 98.56 69 ARG A O 1
ATOM 552 N N . GLY A 1 70 ? -9.495 -4.714 4.003 1.00 98.56 70 GLY A N 1
ATOM 553 C CA . GLY A 1 70 ? -9.095 -4.568 2.600 1.00 98.56 70 GLY A CA 1
ATOM 554 C C . GLY A 1 70 ? -7.815 -3.748 2.421 1.00 98.56 70 GLY A C 1
ATOM 555 O O . GLY A 1 70 ? -6.946 -4.138 1.651 1.00 98.56 70 GLY A O 1
ATOM 556 N N . MET A 1 71 ? -7.643 -2.669 3.188 1.00 98.19 71 MET A N 1
ATOM 557 C CA . MET A 1 71 ? -6.415 -1.868 3.218 1.00 98.19 71 MET A CA 1
ATOM 558 C C . MET A 1 71 ? -5.200 -2.724 3.599 1.00 98.19 71 MET A C 1
ATOM 560 O O . MET A 1 71 ? -4.166 -2.655 2.938 1.00 98.19 71 MET A O 1
ATOM 564 N N . TRP A 1 72 ? -5.330 -3.559 4.633 1.00 98.62 72 TRP A N 1
ATOM 565 C CA . TRP A 1 72 ? -4.263 -4.472 5.046 1.00 98.62 72 TRP A CA 1
ATOM 566 C C . TRP A 1 72 ? -3.998 -5.594 4.046 1.00 98.62 72 TRP A C 1
ATOM 568 O O . TRP A 1 72 ? -2.839 -5.947 3.838 1.00 98.62 72 TRP A O 1
ATOM 578 N N . GLU A 1 73 ? -5.041 -6.135 3.411 1.00 98.75 73 GLU A N 1
ATOM 579 C CA . GLU A 1 73 ? -4.871 -7.084 2.307 1.00 98.75 73 GLU A CA 1
ATOM 580 C C . GLU A 1 73 ? -4.064 -6.446 1.168 1.00 98.75 73 GLU A C 1
ATOM 582 O O . GLU A 1 73 ? -3.077 -7.023 0.717 1.00 98.75 73 GLU A O 1
ATOM 587 N N . ASN A 1 74 ? -4.432 -5.230 0.754 1.00 98.31 74 ASN A N 1
ATOM 588 C CA . ASN A 1 74 ? -3.723 -4.490 -0.285 1.00 98.31 74 ASN A CA 1
ATOM 589 C C . ASN A 1 74 ? -2.260 -4.231 0.100 1.00 98.31 74 ASN A C 1
ATOM 591 O O . ASN A 1 74 ? -1.360 -4.523 -0.680 1.00 98.31 74 ASN A O 1
ATOM 595 N N . PHE A 1 75 ? -2.009 -3.762 1.325 1.00 98.31 75 PHE A N 1
ATOM 596 C CA . PHE A 1 75 ? -0.648 -3.523 1.807 1.00 98.31 75 PHE A CA 1
ATOM 597 C C . PHE A 1 75 ? 0.203 -4.802 1.810 1.00 98.31 75 PHE A C 1
ATOM 599 O O . PHE A 1 75 ? 1.363 -4.773 1.402 1.00 98.31 75 PHE A O 1
ATOM 606 N N . GLY A 1 76 ? -0.375 -5.938 2.210 1.00 98.38 76 GLY A N 1
ATOM 607 C CA . GLY A 1 76 ? 0.307 -7.233 2.184 1.00 98.38 76 GLY A CA 1
ATOM 608 C C . GLY A 1 76 ? 0.675 -7.690 0.780 1.00 98.38 76 GLY A C 1
ATOM 609 O O . GLY A 1 76 ? 1.797 -8.152 0.572 1.00 98.38 76 GLY A O 1
ATOM 610 N N . ARG A 1 77 ? -0.237 -7.509 -0.183 1.00 98.06 77 ARG A N 1
ATOM 611 C CA . ARG A 1 77 ? 0.024 -7.770 -1.605 1.00 98.06 77 ARG A CA 1
ATOM 612 C C . ARG A 1 77 ? 1.170 -6.899 -2.107 1.00 98.06 77 ARG A C 1
ATOM 614 O O . ARG A 1 77 ? 2.180 -7.433 -2.545 1.00 98.06 77 ARG A O 1
ATOM 621 N N . THR A 1 78 ? 1.079 -5.579 -1.938 1.00 96.81 78 THR A N 1
ATOM 622 C CA . THR A 1 78 ? 2.120 -4.636 -2.383 1.00 96.81 78 THR A CA 1
ATOM 623 C C . THR A 1 78 ? 3.492 -4.951 -1.781 1.00 96.81 78 THR A C 1
ATOM 625 O O . THR A 1 78 ? 4.495 -4.933 -2.491 1.00 96.81 78 THR A O 1
ATOM 628 N N . PHE A 1 79 ? 3.557 -5.273 -0.486 1.00 97.88 79 PHE A N 1
ATOM 629 C CA . PHE A 1 79 ? 4.814 -5.628 0.177 1.00 97.88 79 PHE A CA 1
ATOM 630 C C . PHE A 1 79 ? 5.430 -6.915 -0.392 1.00 97.88 79 PHE A C 1
ATOM 632 O O . PHE A 1 79 ? 6.633 -6.959 -0.646 1.00 97.88 79 PHE A O 1
ATOM 639 N N . ALA A 1 80 ? 4.615 -7.947 -0.626 1.00 97.94 80 ALA A N 1
ATOM 640 C CA . ALA A 1 80 ? 5.072 -9.216 -1.190 1.00 97.94 80 ALA A CA 1
ATOM 641 C C . ALA A 1 80 ? 5.403 -9.136 -2.692 1.00 97.94 80 ALA A C 1
ATOM 643 O O . ALA A 1 80 ? 6.220 -9.910 -3.185 1.00 97.94 80 ALA A O 1
ATOM 644 N N . GLU A 1 81 ? 4.802 -8.195 -3.420 1.00 96.00 81 GLU A N 1
ATOM 645 C CA . GLU A 1 81 ? 5.074 -7.931 -4.837 1.00 96.00 81 GLU A CA 1
ATOM 646 C C . GLU A 1 81 ? 6.333 -7.078 -5.055 1.00 96.00 81 GLU A C 1
ATOM 648 O O . GLU A 1 81 ? 6.901 -7.091 -6.145 1.00 96.00 81 GLU A O 1
ATOM 653 N N . TYR A 1 82 ? 6.819 -6.368 -4.032 1.00 96.12 82 TYR A N 1
ATOM 654 C CA . TYR A 1 82 ? 7.961 -5.457 -4.155 1.00 96.12 82 TYR A CA 1
ATOM 655 C C . TYR A 1 82 ? 9.242 -6.110 -4.720 1.00 96.12 82 TYR A C 1
ATOM 657 O O . TYR A 1 82 ? 9.863 -5.519 -5.608 1.00 96.12 82 TYR A O 1
ATOM 665 N N . PRO A 1 83 ? 9.635 -7.339 -4.319 1.00 95.69 83 PRO A N 1
ATOM 666 C CA . PRO A 1 83 ? 10.767 -8.044 -4.934 1.00 95.69 83 PRO A CA 1
ATOM 667 C C . PRO A 1 83 ? 10.575 -8.341 -6.433 1.00 95.69 83 PRO A C 1
ATOM 669 O O . PRO A 1 83 ? 11.547 -8.481 -7.172 1.00 95.69 83 PRO A O 1
ATOM 672 N N . HIS A 1 84 ? 9.328 -8.380 -6.910 1.00 94.62 84 HIS A N 1
ATOM 673 C CA . HIS A 1 84 ? 8.960 -8.661 -8.302 1.00 94.62 84 HIS A CA 1
ATOM 674 C C . HIS A 1 84 ? 8.847 -7.401 -9.169 1.00 94.62 84 HIS A C 1
ATOM 676 O O . HIS A 1 84 ? 8.589 -7.505 -10.371 1.00 94.62 84 HIS A O 1
ATOM 682 N N . LEU A 1 85 ? 9.063 -6.209 -8.601 1.00 93.25 85 LEU A N 1
ATOM 683 C CA . LEU A 1 85 ? 8.803 -4.924 -9.258 1.00 93.25 85 LEU A CA 1
ATOM 684 C C . LEU A 1 85 ? 9.524 -4.773 -10.606 1.00 93.25 85 LEU A C 1
ATOM 686 O O . LEU A 1 85 ? 8.949 -4.253 -11.560 1.00 93.25 85 LEU A O 1
ATOM 690 N N . LYS A 1 86 ? 10.753 -5.293 -10.728 1.00 91.31 86 LYS A N 1
ATOM 691 C CA . LYS A 1 86 ? 11.502 -5.295 -11.998 1.00 91.31 86 LYS A CA 1
ATOM 692 C C . LYS A 1 86 ? 10.796 -6.108 -13.090 1.00 91.31 86 LYS A C 1
ATOM 694 O O . LYS A 1 86 ? 10.823 -5.723 -14.256 1.00 91.31 86 LYS A O 1
ATOM 699 N N . GLY A 1 87 ? 10.182 -7.231 -12.721 1.00 90.25 87 GLY A N 1
ATOM 700 C CA . GLY A 1 87 ? 9.382 -8.052 -13.628 1.00 90.25 87 GLY A CA 1
ATOM 701 C C . GLY A 1 87 ? 8.093 -7.344 -14.031 1.00 90.25 87 GLY A C 1
ATOM 702 O O . GLY A 1 87 ? 7.810 -7.248 -15.222 1.00 90.25 87 GLY A O 1
ATOM 703 N N . ILE A 1 88 ? 7.381 -6.776 -13.054 1.00 91.19 88 ILE A N 1
ATOM 704 C CA . ILE A 1 88 ? 6.140 -6.014 -13.259 1.00 91.19 88 ILE A CA 1
ATOM 705 C C . ILE A 1 88 ? 6.371 -4.839 -14.219 1.00 91.19 88 ILE A C 1
ATOM 707 O O . ILE A 1 88 ? 5.666 -4.709 -15.216 1.00 91.19 88 ILE A O 1
ATOM 711 N N . ALA A 1 89 ? 7.405 -4.028 -13.973 1.00 88.06 89 ALA A N 1
ATOM 712 C CA . ALA A 1 89 ? 7.744 -2.870 -14.802 1.00 88.06 89 ALA A CA 1
ATOM 713 C C . ALA A 1 89 ? 8.138 -3.251 -16.2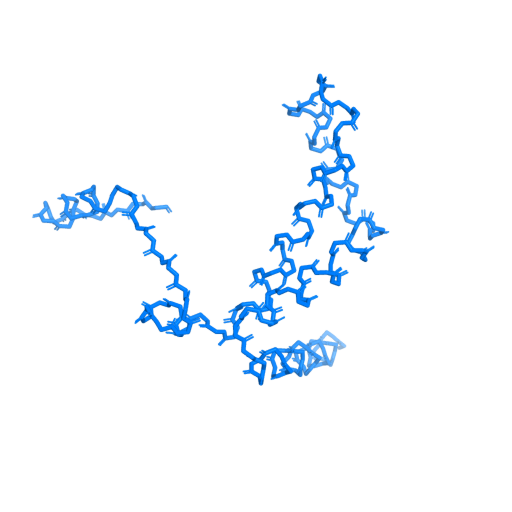39 1.00 88.06 89 ALA A C 1
ATOM 715 O O . ALA A 1 89 ? 7.912 -2.487 -17.172 1.00 88.06 89 ALA A O 1
ATOM 716 N N . ALA A 1 90 ? 8.705 -4.444 -16.433 1.00 86.88 90 ALA A N 1
ATOM 717 C CA . ALA A 1 90 ? 9.035 -4.967 -17.754 1.00 86.88 90 ALA A CA 1
ATOM 718 C C . ALA A 1 90 ? 7.835 -5.621 -18.473 1.00 86.88 90 ALA A C 1
ATOM 720 O O . ALA A 1 90 ? 8.034 -6.233 -19.523 1.00 86.88 90 ALA A O 1
ATOM 721 N N . GLY A 1 91 ? 6.624 -5.574 -17.899 1.00 82.31 91 GLY A N 1
ATOM 722 C CA . GLY A 1 91 ? 5.446 -6.286 -18.413 1.00 82.31 91 GLY A CA 1
ATOM 723 C C . GLY A 1 91 ? 5.583 -7.812 -18.350 1.00 82.31 91 GLY A C 1
ATOM 724 O O . GLY A 1 91 ? 4.911 -8.540 -19.080 1.00 82.31 91 GLY A O 1
ATOM 725 N N . LYS A 1 92 ? 6.499 -8.315 -17.516 1.00 73.31 92 LYS A N 1
ATOM 726 C CA . LYS A 1 92 ? 6.759 -9.743 -17.305 1.00 73.31 92 LYS A CA 1
ATOM 727 C C . LYS A 1 92 ? 5.975 -10.236 -16.081 1.00 73.31 92 LYS A C 1
ATOM 729 O O . LYS A 1 92 ? 5.339 -9.468 -15.367 1.00 73.31 92 LYS A O 1
ATOM 734 N N . ALA A 1 93 ? 6.024 -11.544 -15.831 1.00 64.56 93 ALA A N 1
ATOM 735 C CA . ALA A 1 93 ? 5.427 -12.191 -14.654 1.00 64.56 93 ALA A CA 1
ATOM 736 C C . ALA A 1 93 ? 3.883 -12.169 -14.569 1.00 64.56 93 ALA A C 1
ATOM 738 O O . ALA A 1 93 ? 3.323 -12.361 -13.495 1.00 64.56 93 ALA A O 1
ATOM 739 N N . GLY A 1 94 ? 3.176 -11.983 -15.691 1.00 65.81 94 GLY A N 1
ATOM 740 C CA . GLY A 1 94 ? 1.705 -11.992 -15.716 1.00 65.81 94 GLY A CA 1
ATOM 741 C C . GLY A 1 94 ? 1.058 -10.728 -15.139 1.00 65.81 94 GLY A C 1
ATOM 742 O O . GLY A 1 94 ? -0.168 -10.663 -15.049 1.00 65.81 94 GLY A O 1
ATOM 743 N N . ALA A 1 95 ? 1.862 -9.723 -14.781 1.00 70.75 95 ALA A N 1
ATOM 744 C CA . ALA A 1 95 ? 1.381 -8.411 -14.385 1.00 70.75 95 ALA A CA 1
ATOM 745 C C . ALA A 1 95 ? 0.870 -7.652 -15.615 1.00 70.75 95 ALA A C 1
ATOM 747 O O . ALA A 1 95 ? 1.606 -7.433 -16.577 1.00 70.75 95 ALA A O 1
ATOM 748 N N . LYS A 1 96 ? -0.401 -7.252 -15.580 1.00 77.12 96 LYS A N 1
ATOM 749 C CA . LYS A 1 96 ? -0.984 -6.336 -16.561 1.00 77.12 96 LYS A CA 1
ATOM 750 C C . LYS A 1 96 ? -0.995 -4.951 -15.936 1.00 77.12 96 LYS A C 1
ATOM 752 O O . LYS A 1 96 ? -1.766 -4.707 -15.014 1.00 77.12 96 LYS A O 1
ATOM 757 N N . VAL A 1 97 ? -0.105 -4.086 -16.406 1.00 87.44 97 VAL A N 1
ATOM 758 C CA . VAL A 1 97 ? -0.053 -2.680 -16.003 1.00 87.44 97 VAL A CA 1
ATOM 759 C C . VAL A 1 97 ? -0.624 -1.857 -17.147 1.00 87.44 97 VAL A C 1
ATOM 761 O O . VAL A 1 97 ? -0.167 -1.970 -18.282 1.00 87.44 97 VAL A O 1
ATOM 764 N N . GLU A 1 98 ? -1.621 -1.043 -16.836 1.00 88.25 98 GLU A N 1
ATOM 765 C CA . GLU A 1 98 ? -2.187 -0.046 -17.737 1.00 88.25 98 GLU A CA 1
ATOM 766 C C . GLU A 1 98 ? -1.892 1.336 -17.155 1.00 88.25 98 GLU A C 1
ATOM 768 O O . GLU A 1 98 ? -2.069 1.557 -15.956 1.00 88.25 98 GLU A O 1
ATOM 773 N N . ILE A 1 99 ? -1.415 2.255 -17.994 1.00 89.50 99 ILE A N 1
ATOM 774 C CA . ILE A 1 99 ? -1.145 3.637 -17.594 1.00 89.50 99 ILE A CA 1
ATOM 775 C C . ILE A 1 99 ? -2.217 4.516 -18.227 1.00 89.50 99 ILE A C 1
ATOM 777 O O . ILE A 1 99 ? -2.190 4.768 -19.429 1.00 89.50 99 ILE A O 1
ATOM 781 N N . ILE A 1 100 ? -3.152 4.983 -17.405 1.00 93.19 100 ILE A N 1
ATOM 782 C CA . ILE A 1 100 ? -4.203 5.913 -17.823 1.00 93.19 100 ILE A CA 1
ATOM 783 C C . ILE A 1 100 ? -3.650 7.339 -17.722 1.00 93.19 100 ILE A C 1
ATOM 785 O O . ILE A 1 100 ? -3.091 7.709 -16.690 1.00 93.19 100 ILE A O 1
ATOM 789 N N . GLY A 1 101 ? -3.804 8.144 -18.777 1.00 92.56 101 GLY A N 1
ATOM 790 C CA . GLY A 1 101 ? -3.331 9.532 -18.796 1.00 92.56 101 GLY A CA 1
ATOM 791 C C . GLY A 1 101 ? -1.860 9.708 -19.193 1.00 92.56 101 GLY A C 1
ATOM 792 O O . GLY A 1 101 ? -1.281 10.761 -18.914 1.00 92.56 101 GLY A O 1
ATOM 793 N N . LEU A 1 102 ? -1.237 8.701 -19.821 1.00 91.56 102 LEU A N 1
ATOM 794 C CA . LEU A 1 102 ? 0.160 8.745 -20.281 1.00 91.56 102 LEU A CA 1
ATOM 795 C C . LEU A 1 102 ? 0.412 9.878 -21.298 1.00 91.56 102 LEU A C 1
ATOM 797 O O . LEU A 1 102 ? 1.505 10.440 -21.370 1.00 91.56 102 LEU A O 1
ATOM 801 N N . GLU A 1 103 ? -0.613 10.269 -22.046 1.00 92.56 103 GLU A N 1
ATOM 802 C CA . GLU A 1 103 ? -0.609 11.401 -22.969 1.00 92.56 103 GLU A CA 1
ATOM 803 C C . GLU A 1 103 ? -0.281 12.739 -22.287 1.00 92.56 103 GLU A C 1
ATOM 805 O O . GLU A 1 103 ? 0.402 13.583 -22.877 1.00 92.56 103 GLU A O 1
ATOM 810 N N . ASN A 1 104 ? -0.678 12.917 -21.022 1.00 91.25 104 ASN A N 1
ATOM 811 C CA . ASN A 1 104 ? -0.349 14.119 -20.256 1.00 91.25 104 ASN A CA 1
ATOM 812 C C . ASN A 1 104 ? 1.163 14.202 -20.041 1.00 91.25 104 ASN A C 1
ATOM 814 O O . ASN A 1 104 ? 1.774 15.248 -20.258 1.00 91.25 104 ASN A O 1
ATOM 818 N N . PHE A 1 105 ? 1.786 13.074 -19.690 1.00 89.94 105 PHE A N 1
ATOM 819 C CA . PHE A 1 105 ? 3.232 12.993 -19.517 1.00 89.94 105 PHE A CA 1
ATOM 820 C C . PHE A 1 105 ? 3.981 13.314 -20.817 1.00 89.94 105 PHE A C 1
ATOM 822 O O . PHE A 1 105 ? 4.916 14.117 -20.803 1.00 89.94 105 PHE A O 1
ATOM 829 N N . HIS A 1 106 ? 3.558 12.737 -21.947 1.00 90.69 106 HIS A N 1
ATOM 830 C CA . HIS A 1 106 ? 4.168 13.029 -23.248 1.00 90.69 106 HIS A CA 1
ATOM 831 C C . HIS A 1 106 ? 4.050 14.509 -23.619 1.00 90.69 106 HIS A C 1
ATOM 833 O O . HIS A 1 106 ? 5.041 15.107 -24.027 1.00 90.69 106 HIS A O 1
ATOM 839 N N . THR A 1 107 ? 2.890 15.119 -23.370 1.00 92.06 107 THR A N 1
ATOM 840 C CA . THR A 1 107 ? 2.662 16.547 -23.622 1.00 92.06 107 THR A CA 1
ATOM 841 C C . THR A 1 107 ? 3.658 17.419 -22.853 1.00 92.06 107 THR A C 1
ATOM 843 O O . THR A 1 107 ? 4.336 18.253 -23.450 1.00 92.06 107 THR A O 1
ATOM 846 N N . PHE A 1 108 ? 3.816 17.208 -21.541 1.00 91.69 108 PHE A N 1
ATOM 847 C CA . PHE A 1 108 ? 4.762 17.997 -20.739 1.00 91.69 108 PHE A CA 1
ATOM 848 C C . PHE A 1 108 ? 6.219 17.790 -21.168 1.00 91.69 108 PHE A C 1
ATOM 850 O O . PHE A 1 108 ? 6.958 18.771 -21.297 1.00 91.69 108 PHE A O 1
ATOM 857 N N . ARG A 1 109 ? 6.610 16.541 -21.454 1.00 91.00 109 ARG A N 1
ATOM 858 C CA . ARG A 1 109 ? 7.949 16.203 -21.958 1.00 91.00 109 ARG A CA 1
ATOM 859 C C . ARG A 1 109 ? 8.253 16.933 -23.268 1.00 91.00 109 ARG A C 1
ATOM 861 O O . ARG A 1 109 ? 9.315 17.537 -23.390 1.00 91.00 109 ARG A O 1
ATOM 868 N N . ASP A 1 110 ? 7.330 16.891 -24.225 1.00 93.62 110 ASP A N 1
ATOM 869 C CA . ASP A 1 110 ? 7.528 17.441 -25.571 1.00 93.62 110 ASP A CA 1
ATOM 870 C C . ASP A 1 110 ? 7.528 18.981 -25.566 1.00 93.62 110 ASP A C 1
ATOM 872 O O . ASP A 1 110 ? 8.201 19.614 -26.376 1.00 93.62 110 ASP A O 1
ATOM 876 N N . MET A 1 111 ? 6.863 19.598 -24.585 1.00 93.31 111 MET A N 1
ATOM 877 C CA . MET A 1 111 ? 6.952 21.038 -24.308 1.00 93.31 111 MET A CA 1
ATOM 878 C C . MET A 1 111 ? 8.263 21.458 -23.617 1.00 93.31 111 MET A C 1
ATOM 880 O O . MET A 1 111 ? 8.433 22.641 -23.315 1.00 93.31 111 MET A O 1
ATOM 884 N N . GLY A 1 112 ? 9.163 20.518 -23.304 1.00 92.00 112 GLY A N 1
ATOM 885 C CA . GLY A 1 112 ? 10.389 20.786 -22.549 1.00 92.00 112 GLY A CA 1
ATOM 886 C C . GLY A 1 112 ? 10.132 21.222 -21.102 1.00 92.00 112 GLY A C 1
ATOM 887 O O . GLY A 1 112 ? 10.972 21.895 -20.504 1.00 92.00 112 GLY A O 1
ATOM 888 N N . LYS A 1 113 ? 8.965 20.883 -20.537 1.00 87.94 113 LYS A N 1
ATOM 889 C CA . LYS A 1 113 ? 8.576 21.227 -19.165 1.00 87.94 113 LYS A CA 1
ATOM 890 C C . LYS A 1 113 ? 8.734 20.015 -18.247 1.00 87.94 113 LYS A C 1
ATOM 892 O O . LYS A 1 113 ? 8.480 18.879 -18.638 1.00 87.94 113 LYS A O 1
ATOM 897 N N . GLY A 1 114 ? 9.131 20.264 -17.001 1.00 85.06 114 GLY A N 1
ATOM 898 C CA . GLY A 1 114 ? 9.064 19.248 -15.950 1.00 85.06 114 GLY A CA 1
ATOM 899 C C . GLY A 1 114 ? 7.613 18.911 -15.588 1.00 85.06 114 GLY A C 1
ATOM 900 O O . GLY A 1 114 ? 6.717 19.734 -15.778 1.00 85.06 114 GLY A O 1
ATOM 901 N N . GLY A 1 115 ? 7.393 17.712 -15.047 1.00 84.44 115 GLY A N 1
ATOM 902 C CA . GLY A 1 115 ? 6.112 17.279 -14.486 1.00 84.44 115 GLY A CA 1
ATOM 903 C C . GLY A 1 115 ? 6.234 16.980 -12.991 1.00 84.44 115 GLY A C 1
ATOM 904 O O . GLY A 1 115 ? 7.281 16.519 -12.539 1.00 84.44 115 GLY A O 1
ATOM 905 N N . LEU A 1 116 ? 5.164 17.242 -12.239 1.00 84.50 116 LEU A N 1
ATOM 906 C CA . LEU A 1 116 ? 4.974 16.759 -10.870 1.00 84.50 116 LEU A CA 1
ATOM 907 C C . LEU A 1 116 ? 3.888 15.685 -10.919 1.00 84.50 116 LEU A C 1
ATOM 909 O O . LEU A 1 116 ? 2.818 15.934 -11.478 1.00 84.50 116 LEU A O 1
ATOM 913 N N . VAL A 1 117 ? 4.201 14.505 -10.388 1.00 80.25 117 VAL A N 1
ATOM 914 C CA . VAL A 1 117 ? 3.304 13.344 -10.304 1.00 80.25 117 VAL A CA 1
ATOM 915 C C . VAL A 1 117 ? 3.011 13.067 -8.842 1.00 80.25 117 VAL A C 1
ATOM 917 O O . VAL A 1 117 ? 3.985 13.085 -8.055 1.00 80.25 117 VAL A O 1
#